Protein AF-A0A4Q3U874-F1 (afdb_monomer_lite)

Foldseek 3Di:
DDDDDDDDDDDDDPDPPPPPVPPQPLAQAEEEEWEAPQADCVQAPALAKHKDQFLVVQLVDCNRQDDDICRNVVSVVVNVPDGHIYIYHYFYQADDPDPVNSLVRRLVRSLSSLVNLLCCCVVVVGQHQHYDHPPSCDPSNVVSNVVSNVVSVD

Structure (mmCIF, N/CA/C/O backbone):
data_AF-A0A4Q3U874-F1
#
_entry.id   AF-A0A4Q3U874-F1
#
loop_
_atom_site.group_PDB
_atom_site.id
_atom_site.type_symbol
_atom_site.label_atom_id
_atom_site.label_alt_id
_atom_site.label_comp_id
_atom_site.label_asym_id
_atom_site.label_entity_id
_atom_site.label_seq_id
_atom_site.pdbx_PDB_ins_code
_atom_site.Cartn_x
_atom_site.Cartn_y
_atom_site.Cartn_z
_atom_site.occupancy
_atom_site.B_iso_or_equiv
_atom_site.auth_seq_id
_atom_site.auth_comp_id
_atom_site.auth_asym_id
_atom_site.auth_atom_id
_atom_site.pdbx_PDB_model_num
ATOM 1 N N . MET A 1 1 ? -50.907 -12.570 16.124 1.00 40.03 1 MET A N 1
ATOM 2 C CA . MET A 1 1 ? -50.547 -11.929 17.406 1.00 40.03 1 MET A CA 1
ATOM 3 C C . MET A 1 1 ? -49.734 -12.945 18.199 1.00 40.03 1 MET A C 1
ATOM 5 O O . MET A 1 1 ? -50.305 -13.922 18.660 1.00 40.03 1 MET A O 1
ATOM 9 N N . ALA A 1 2 ? -48.404 -12.825 18.208 1.00 47.09 2 ALA A N 1
ATOM 10 C CA . ALA A 1 2 ? -47.531 -13.796 18.872 1.00 47.09 2 ALA A CA 1
ATOM 11 C C . ALA A 1 2 ? -47.501 -13.518 20.384 1.00 47.09 2 ALA A C 1
ATOM 13 O O . ALA A 1 2 ? -47.333 -12.372 20.792 1.00 47.09 2 ALA A O 1
ATOM 14 N N . LEU A 1 3 ? -47.710 -14.551 21.201 1.00 49.34 3 LEU A N 1
ATOM 15 C CA . LEU A 1 3 ? -47.678 -14.460 22.661 1.00 49.34 3 LEU A CA 1
ATOM 16 C C . LEU A 1 3 ? -46.226 -14.325 23.129 1.00 49.34 3 LEU A C 1
ATOM 18 O O . LEU A 1 3 ? -45.475 -15.299 23.122 1.00 49.34 3 LEU A O 1
ATOM 22 N N . GLU A 1 4 ? -45.826 -13.127 23.547 1.00 63.94 4 GLU A N 1
ATOM 23 C CA . GLU A 1 4 ? -44.558 -12.953 24.253 1.00 63.94 4 GLU A CA 1
ATOM 24 C C . GLU A 1 4 ? -44.627 -13.648 25.628 1.00 63.94 4 GLU A C 1
ATOM 26 O O . GLU A 1 4 ? -45.602 -13.462 26.368 1.00 63.94 4 GLU A O 1
ATOM 31 N N . PRO A 1 5 ? -43.623 -14.461 26.005 1.00 64.31 5 PRO A N 1
ATOM 32 C CA . PRO A 1 5 ? -43.644 -15.170 27.277 1.00 64.31 5 PRO A CA 1
ATOM 33 C C . PRO A 1 5 ? -43.497 -14.184 28.445 1.00 64.31 5 PRO A C 1
ATOM 35 O O . PRO A 1 5 ? -42.424 -13.623 28.673 1.00 64.31 5 PRO A O 1
ATOM 38 N N . ARG A 1 6 ? -44.569 -14.004 29.227 1.00 62.12 6 ARG A N 1
ATOM 39 C CA . ARG A 1 6 ? -44.549 -13.263 30.499 1.00 62.12 6 ARG A CA 1
ATOM 40 C C . ARG A 1 6 ? -43.732 -14.047 31.526 1.00 62.12 6 ARG A C 1
ATOM 42 O O . ARG A 1 6 ? -44.199 -15.049 32.060 1.00 62.12 6 ARG A O 1
ATOM 49 N N . ARG A 1 7 ? -42.500 -13.613 31.792 1.00 69.31 7 ARG A N 1
ATOM 50 C CA . ARG A 1 7 ? -41.658 -14.205 32.841 1.00 69.31 7 ARG A CA 1
ATOM 51 C C . ARG A 1 7 ? -41.961 -13.520 34.173 1.00 69.31 7 ARG A C 1
ATOM 53 O O . ARG A 1 7 ? -41.825 -12.306 34.274 1.00 69.31 7 ARG A O 1
ATOM 60 N N . HIS A 1 8 ? -42.346 -14.291 35.188 1.00 71.56 8 HIS A N 1
ATOM 61 C CA . HIS A 1 8 ? -42.335 -13.822 36.573 1.00 71.56 8 HIS A CA 1
ATOM 62 C C . HIS A 1 8 ? -40.991 -14.167 37.218 1.00 71.56 8 HIS A C 1
ATOM 64 O O . HIS A 1 8 ? -40.518 -15.296 37.109 1.00 71.56 8 HIS A O 1
ATOM 70 N N . GLY A 1 9 ? -40.382 -13.175 37.869 1.00 77.12 9 GLY A N 1
ATOM 71 C CA . GLY A 1 9 ? -39.060 -13.268 38.493 1.00 77.12 9 GLY A CA 1
ATOM 72 C C . GLY A 1 9 ? -38.000 -12.396 37.808 1.00 77.12 9 GLY A C 1
ATOM 73 O O . GLY A 1 9 ? -38.279 -11.681 36.847 1.00 77.12 9 GLY A O 1
ATOM 74 N N . LEU A 1 10 ? -36.766 -12.446 38.317 1.00 70.62 10 LEU A N 1
ATOM 75 C CA . LEU A 1 10 ? -35.615 -11.740 37.750 1.00 70.62 10 LEU A CA 1
ATOM 76 C C . LEU A 1 10 ? -34.971 -12.597 36.653 1.00 70.62 10 LEU A C 1
ATOM 78 O O . LEU A 1 10 ? -34.529 -13.713 36.910 1.00 70.62 10 LEU A O 1
ATOM 82 N N . THR A 1 11 ? -34.873 -12.063 35.437 1.00 67.44 11 THR A N 1
ATOM 83 C CA . THR A 1 11 ? -34.138 -12.712 34.341 1.00 67.44 11 THR A CA 1
ATOM 84 C C . THR A 1 11 ? -32.834 -11.961 34.092 1.00 67.44 11 THR A C 1
ATOM 86 O O . THR A 1 11 ? -32.856 -10.773 33.782 1.00 67.44 11 THR A O 1
ATOM 89 N N . ILE A 1 12 ? -31.695 -12.649 34.202 1.00 72.62 12 ILE A N 1
ATOM 90 C CA . ILE A 1 12 ? -30.372 -12.072 33.936 1.00 72.62 12 ILE A CA 1
ATOM 91 C C . ILE A 1 12 ? -29.931 -12.498 32.537 1.00 72.62 12 ILE A C 1
ATOM 93 O O . ILE A 1 12 ? -29.583 -13.652 32.303 1.00 72.62 12 ILE A O 1
ATOM 97 N N . LEU A 1 13 ? -29.923 -11.554 31.598 1.00 69.50 13 LEU A N 1
ATOM 98 C CA . LEU A 1 13 ? -29.380 -11.765 30.259 1.00 69.50 13 LEU A CA 1
ATOM 99 C C . LEU A 1 13 ? -27.968 -11.190 30.198 1.00 69.50 13 LEU A C 1
ATOM 101 O O . LEU A 1 13 ? -27.768 -10.011 29.906 1.00 69.50 13 LEU A O 1
ATOM 105 N N . ARG A 1 14 ? -26.963 -12.031 30.455 1.00 59.66 14 ARG A N 1
ATOM 106 C CA . ARG A 1 14 ? -25.561 -11.650 30.258 1.00 59.66 14 ARG A CA 1
ATOM 107 C C . ARG A 1 14 ? -25.214 -11.727 28.774 1.00 59.66 14 ARG A C 1
ATOM 109 O O . ARG A 1 14 ? -24.642 -12.707 28.306 1.00 59.66 14 ARG A O 1
ATOM 116 N N . ARG A 1 15 ? -25.533 -10.674 28.024 1.00 66.06 15 ARG A N 1
ATOM 117 C CA . ARG A 1 15 ? -24.951 -10.482 26.692 1.00 66.06 15 ARG A CA 1
ATOM 118 C C . ARG A 1 15 ? -23.555 -9.893 26.844 1.00 66.06 15 ARG A C 1
ATOM 120 O O . ARG A 1 15 ? -23.400 -8.742 27.234 1.00 66.06 15 ARG A O 1
ATOM 127 N N . LYS A 1 16 ? -22.532 -10.682 26.517 1.00 53.44 16 LYS A N 1
ATOM 128 C CA . LYS A 1 16 ? -21.165 -10.187 26.330 1.00 53.44 16 LYS A CA 1
ATOM 129 C C . LYS A 1 16 ? -20.987 -9.799 24.860 1.00 53.44 16 LYS A C 1
ATOM 131 O O . LYS A 1 16 ? -20.297 -10.491 24.126 1.00 53.44 16 LYS A O 1
ATOM 136 N N . SER A 1 17 ? -21.623 -8.719 24.407 1.00 61.12 17 SER A N 1
ATOM 13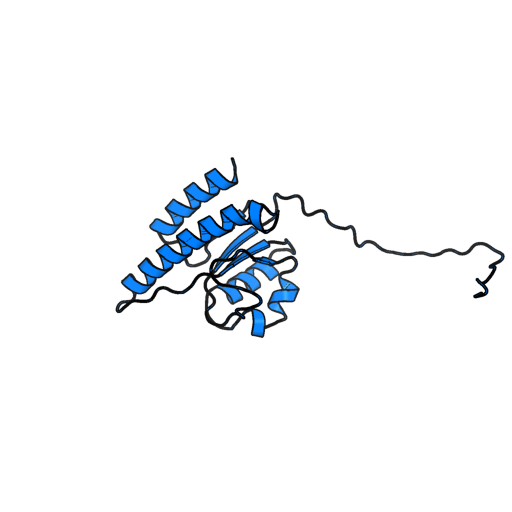7 C CA . SER A 1 17 ? -21.247 -8.112 23.124 1.00 61.12 17 SER A CA 1
ATOM 138 C C . SER A 1 17 ? -20.143 -7.094 23.383 1.00 61.12 17 SER A C 1
ATOM 140 O O . SER A 1 17 ? -20.396 -5.898 23.465 1.00 61.12 17 SER A O 1
ATOM 142 N N . ASN A 1 18 ? -18.913 -7.578 23.545 1.00 57.38 18 ASN A N 1
ATOM 143 C CA . ASN A 1 18 ? -17.743 -6.712 23.444 1.00 57.38 18 ASN A CA 1
ATOM 144 C C . ASN A 1 18 ? -17.155 -6.825 22.039 1.00 57.38 18 ASN A C 1
ATOM 146 O O . ASN A 1 18 ? -15.997 -7.185 21.875 1.00 57.38 18 ASN A O 1
ATOM 150 N N . SER A 1 19 ? -17.971 -6.549 21.023 1.00 56.34 19 SER A N 1
ATOM 151 C CA . SER A 1 19 ? -17.408 -5.985 19.805 1.00 56.34 19 SER A CA 1
ATOM 152 C C . SER A 1 19 ? -17.518 -4.487 20.003 1.00 56.34 19 SER A C 1
ATOM 154 O O . SER A 1 19 ? -18.482 -3.867 19.564 1.00 56.34 19 SER A O 1
ATOM 156 N N . ALA A 1 20 ? -16.588 -3.917 20.773 1.00 54.34 20 ALA A N 1
ATOM 157 C CA . ALA A 1 20 ? -16.365 -2.489 20.665 1.00 54.34 20 ALA A CA 1
ATOM 158 C C . ALA A 1 20 ? -16.147 -2.237 19.170 1.00 54.34 20 ALA A C 1
ATOM 160 O O . ALA A 1 20 ? -15.246 -2.833 18.578 1.00 54.34 20 ALA A O 1
ATOM 16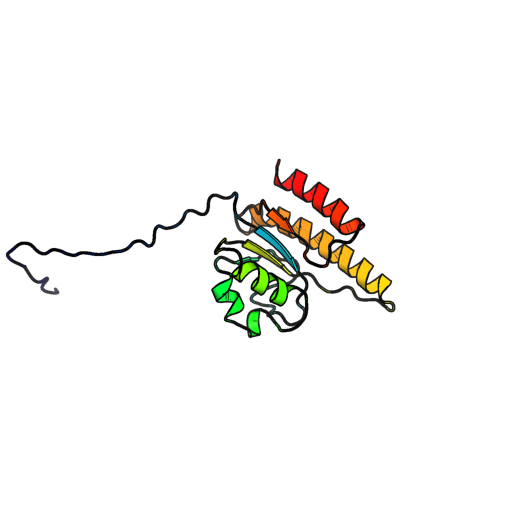1 N N . ALA A 1 21 ? -17.020 -1.450 18.542 1.00 51.94 21 ALA A N 1
ATOM 162 C CA . ALA A 1 21 ? -16.695 -0.883 17.249 1.00 51.94 21 ALA A CA 1
ATOM 163 C C . ALA A 1 21 ? -15.461 -0.026 17.515 1.00 51.94 21 ALA A C 1
ATOM 165 O O . ALA A 1 21 ? -15.561 1.061 18.083 1.00 51.94 21 ALA A O 1
ATOM 166 N N . VAL A 1 22 ? -14.284 -0.583 17.236 1.00 50.03 22 VAL A N 1
ATOM 167 C CA . VAL A 1 22 ? -13.046 0.175 17.262 1.00 50.03 22 VAL A CA 1
ATOM 168 C C . VAL A 1 22 ? -13.229 1.201 16.160 1.00 50.03 22 VAL A C 1
ATOM 170 O O . VAL A 1 22 ? -13.107 0.886 14.979 1.00 50.03 22 VAL A O 1
ATOM 173 N N . GLY A 1 23 ? -13.611 2.418 16.547 1.00 46.31 23 GLY A N 1
ATOM 174 C CA . GLY A 1 23 ? -13.444 3.575 15.694 1.00 46.31 23 GLY A CA 1
ATOM 175 C C . GLY A 1 23 ? -11.954 3.655 15.439 1.00 46.31 23 GLY A C 1
ATOM 176 O O . GLY A 1 23 ? -11.197 4.039 16.328 1.00 46.31 23 GLY A O 1
ATOM 177 N N . VAL A 1 24 ? -11.523 3.167 14.279 1.00 48.19 24 VAL A N 1
ATOM 178 C CA . VAL A 1 24 ? -10.131 3.252 13.868 1.00 48.19 24 VAL A CA 1
ATOM 179 C C . VAL A 1 24 ? -9.872 4.743 13.726 1.00 48.19 24 VAL A C 1
ATOM 181 O O . VAL A 1 24 ? -10.310 5.370 12.764 1.00 48.19 24 VAL A O 1
ATOM 184 N N . THR A 1 25 ? -9.264 5.352 14.744 1.00 49.25 25 THR A N 1
ATOM 185 C CA . THR A 1 25 ? -8.789 6.728 14.652 1.00 49.25 25 THR A CA 1
ATOM 186 C C . THR A 1 25 ? -7.973 6.817 13.366 1.00 49.25 25 THR A C 1
ATOM 188 O O . THR A 1 25 ? -7.097 5.984 13.134 1.00 49.25 25 THR A O 1
ATOM 191 N N . SER A 1 26 ? -8.276 7.805 12.523 1.00 56.16 26 SER A N 1
ATOM 192 C CA . SER A 1 26 ? -7.773 7.954 11.145 1.00 56.16 26 SER A CA 1
ATOM 193 C C . SER A 1 26 ? -6.237 7.951 10.991 1.00 56.16 26 SER A C 1
ATOM 195 O O . SER A 1 26 ? -5.745 8.034 9.871 1.00 56.16 26 SER A O 1
ATOM 197 N N . ASN A 1 27 ? -5.469 7.869 12.080 1.00 54.81 27 ASN A N 1
ATOM 198 C CA . ASN A 1 27 ? -4.011 7.952 12.093 1.00 54.81 27 ASN A CA 1
ATOM 199 C C . ASN A 1 27 ? -3.294 6.598 11.969 1.00 54.81 27 ASN A C 1
ATOM 201 O O . ASN A 1 27 ? -2.070 6.602 11.856 1.00 54.81 27 ASN A O 1
ATOM 205 N N . THR A 1 28 ? -4.003 5.464 12.000 1.00 71.94 28 THR A N 1
ATOM 206 C CA . THR A 1 28 ? -3.394 4.115 11.910 1.00 71.94 28 THR A CA 1
ATOM 207 C C . THR A 1 28 ? -3.603 3.456 10.543 1.00 71.94 28 THR A C 1
ATOM 209 O O . THR A 1 28 ? -3.270 2.288 10.359 1.00 71.94 28 THR A O 1
ATOM 212 N N . ILE A 1 29 ? -4.155 4.186 9.571 1.00 84.94 29 ILE A N 1
ATOM 213 C CA . ILE A 1 29 ? -4.419 3.630 8.246 1.00 84.94 29 ILE A CA 1
ATOM 214 C C . ILE A 1 29 ? -3.135 3.651 7.422 1.00 84.94 29 ILE A C 1
ATOM 216 O O . ILE A 1 29 ? -2.577 4.714 7.125 1.00 84.94 29 ILE A O 1
ATOM 220 N N . TRP A 1 30 ? -2.687 2.459 7.045 1.00 89.50 30 TRP A N 1
ATOM 221 C CA . TRP A 1 30 ? -1.586 2.264 6.114 1.00 89.50 30 TRP A CA 1
ATOM 222 C C . TRP A 1 30 ? -2.088 2.297 4.668 1.00 89.50 30 TRP A C 1
ATOM 224 O O . TRP A 1 30 ? -3.212 1.903 4.372 1.00 89.50 30 TRP A O 1
ATOM 234 N N . GLY A 1 31 ? -1.256 2.805 3.769 1.00 90.56 31 GLY A N 1
ATOM 235 C CA . GLY A 1 31 ? -1.478 2.853 2.333 1.00 90.56 31 GLY A CA 1
ATOM 236 C C . GLY A 1 31 ? -0.274 2.253 1.625 1.00 90.56 31 GLY A C 1
ATOM 237 O O . GLY A 1 31 ? 0.849 2.713 1.837 1.00 90.56 31 GLY A O 1
ATOM 238 N N . VAL A 1 32 ? -0.490 1.233 0.801 1.00 91.81 32 VAL A N 1
ATOM 239 C CA . VAL A 1 32 ? 0.587 0.598 0.029 1.00 91.81 32 VAL A CA 1
ATOM 240 C C . VAL A 1 32 ? 0.268 0.586 -1.455 1.00 91.81 32 VAL A C 1
ATOM 242 O O . VAL A 1 32 ? -0.875 0.357 -1.856 1.00 91.81 32 VAL A O 1
ATOM 245 N N . VAL A 1 33 ? 1.300 0.816 -2.261 1.00 91.31 33 VAL A N 1
ATOM 246 C CA . VAL A 1 33 ? 1.261 0.591 -3.709 1.00 91.31 33 VAL A CA 1
ATOM 247 C C . VAL A 1 33 ? 1.978 -0.719 -3.996 1.00 91.31 33 VAL A C 1
ATOM 249 O O . VAL A 1 33 ? 3.089 -0.933 -3.510 1.00 91.31 33 VAL A O 1
ATOM 252 N N . VAL A 1 34 ? 1.331 -1.608 -4.743 1.00 89.12 34 VAL A N 1
ATOM 253 C CA . VAL A 1 34 ? 1.809 -2.977 -4.975 1.00 89.12 34 VAL A CA 1
ATOM 254 C C . VAL A 1 34 ? 1.563 -3.416 -6.409 1.00 89.12 34 VAL A C 1
ATOM 256 O O . VAL A 1 34 ? 0.610 -2.982 -7.054 1.00 89.12 34 VAL A O 1
ATOM 259 N N . THR A 1 35 ? 2.397 -4.332 -6.887 1.00 88.38 35 THR A N 1
ATOM 260 C CA . THR A 1 35 ? 2.191 -5.037 -8.151 1.00 88.38 35 THR A CA 1
ATOM 261 C C . THR A 1 35 ? 1.592 -6.409 -7.863 1.00 88.38 35 THR A C 1
ATOM 263 O O . THR A 1 35 ? 1.937 -7.077 -6.884 1.00 88.38 35 THR A O 1
ATOM 266 N N . GLY A 1 36 ? 0.669 -6.843 -8.714 1.00 83.31 36 GLY A N 1
ATOM 267 C CA . GLY A 1 36 ? -0.025 -8.117 -8.543 1.00 83.31 36 GLY A CA 1
ATOM 268 C C . GLY A 1 36 ? -0.727 -8.536 -9.827 1.00 83.31 36 GLY A C 1
ATOM 269 O O . GLY A 1 36 ? -1.938 -8.363 -9.919 1.00 83.31 36 GLY A O 1
ATOM 270 N N . PRO A 1 37 ? -0.004 -9.045 -10.843 1.00 80.31 37 PRO A N 1
ATOM 271 C CA . PRO A 1 37 ? -0.617 -9.433 -12.115 1.00 80.31 37 PRO A CA 1
ATOM 272 C C . PRO A 1 37 ? -1.630 -10.575 -11.961 1.00 80.31 37 PRO A C 1
ATOM 274 O O . PRO A 1 37 ? -2.624 -10.602 -12.676 1.00 80.31 37 PRO A O 1
ATOM 277 N N . GLY A 1 38 ? -1.413 -11.474 -10.996 1.00 73.38 38 GLY A N 1
ATOM 278 C CA . GLY A 1 38 ? -2.311 -12.593 -10.698 1.00 73.38 38 GLY A CA 1
ATOM 279 C C . GLY A 1 38 ? -3.419 -12.287 -9.687 1.00 73.38 38 GLY A C 1
ATOM 280 O O . GLY A 1 38 ? -4.091 -13.222 -9.268 1.00 73.38 38 GLY A O 1
ATOM 281 N N . ALA A 1 39 ? -3.564 -11.035 -9.243 1.00 80.19 39 ALA A N 1
ATOM 282 C CA . ALA A 1 39 ? -4.627 -10.641 -8.323 1.00 80.19 39 ALA A CA 1
ATOM 283 C C . ALA A 1 39 ? -5.958 -10.471 -9.069 1.00 80.19 39 ALA A C 1
ATOM 285 O O . ALA A 1 39 ? -5.978 -10.022 -10.223 1.00 80.19 39 ALA A O 1
ATOM 286 N N . ASP A 1 40 ? -7.061 -10.778 -8.392 1.00 81.25 40 ASP A N 1
ATOM 287 C CA . ASP A 1 40 ? -8.405 -10.645 -8.948 1.00 81.25 40 ASP A CA 1
ATOM 288 C C . ASP A 1 40 ? -8.713 -9.180 -9.313 1.00 81.25 40 ASP A C 1
ATOM 290 O O . ASP A 1 40 ? -8.466 -8.258 -8.530 1.00 81.25 40 ASP A O 1
ATOM 294 N N . ALA A 1 41 ? -9.187 -8.953 -10.540 1.00 81.12 41 ALA A N 1
ATOM 295 C CA . ALA A 1 41 ? -9.386 -7.609 -11.083 1.00 81.12 41 ALA A CA 1
ATOM 296 C C . ALA A 1 41 ? -10.659 -6.928 -10.556 1.00 81.12 41 ALA A C 1
ATOM 298 O O . ALA A 1 41 ? -10.713 -5.697 -10.544 1.00 81.12 41 ALA A O 1
ATOM 299 N N . ASP A 1 42 ? -11.650 -7.701 -10.105 1.00 82.19 42 ASP A N 1
ATOM 300 C CA . ASP A 1 42 ? -12.880 -7.176 -9.514 1.00 82.19 42 ASP A CA 1
ATOM 301 C C . ASP A 1 42 ? -12.637 -6.720 -8.068 1.00 82.19 42 ASP A C 1
ATOM 303 O O . ASP A 1 42 ? 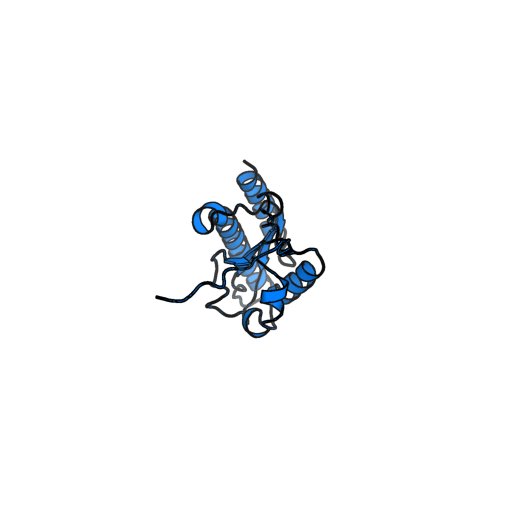-13.136 -5.675 -7.644 1.00 82.19 42 ASP A O 1
ATOM 307 N N . LEU A 1 43 ? -11.824 -7.466 -7.314 1.00 82.00 43 LEU A N 1
ATOM 308 C CA . LEU A 1 43 ? -11.451 -7.118 -5.939 1.00 82.00 43 LEU A CA 1
ATOM 309 C C . LEU A 1 43 ? -10.361 -6.043 -5.872 1.00 82.00 43 LEU A C 1
ATOM 311 O O . LEU A 1 43 ? -10.421 -5.158 -5.016 1.00 82.00 43 LEU A O 1
ATOM 315 N N . PHE A 1 44 ? -9.374 -6.107 -6.768 1.00 83.44 44 PHE A N 1
ATOM 316 C CA . PHE A 1 44 ? -8.270 -5.151 -6.853 1.00 83.44 44 PHE A CA 1
ATOM 317 C C . PHE A 1 44 ? -8.150 -4.579 -8.272 1.00 83.44 44 PHE A C 1
ATOM 319 O O . PHE A 1 44 ? -7.246 -4.977 -9.022 1.00 83.44 44 PHE A O 1
ATOM 326 N N . PRO A 1 45 ? -9.031 -3.630 -8.645 1.00 86.69 45 PRO A N 1
ATOM 327 C CA . PRO A 1 45 ? -8.942 -2.924 -9.915 1.00 86.69 45 PRO A CA 1
ATOM 328 C C . PRO A 1 45 ? -7.649 -2.116 -10.036 1.00 86.69 45 PRO A C 1
ATOM 330 O O . PRO A 1 45 ? -7.099 -1.595 -9.061 1.00 86.69 45 PRO A O 1
ATOM 333 N N . LEU A 1 46 ? -7.166 -1.996 -11.272 1.00 88.38 46 LEU A N 1
ATOM 334 C CA . LEU A 1 46 ? -5.926 -1.292 -11.577 1.00 88.38 46 LEU A CA 1
ATOM 335 C C . LEU A 1 46 ? -6.038 0.206 -11.250 1.00 88.38 46 LEU A C 1
ATOM 337 O O . LEU A 1 46 ? -7.061 0.837 -11.524 1.00 88.38 46 LEU A O 1
ATOM 341 N N . ASN A 1 47 ? -4.976 0.774 -10.670 1.00 88.00 47 ASN A N 1
ATOM 342 C CA . ASN A 1 47 ? -4.823 2.197 -10.336 1.00 88.00 47 ASN A CA 1
ATOM 343 C C . ASN A 1 47 ? -5.949 2.791 -9.473 1.00 88.00 47 ASN A C 1
ATOM 345 O O . ASN A 1 47 ? -6.085 4.010 -9.366 1.00 88.00 47 ASN A O 1
ATOM 349 N N . THR A 1 48 ? -6.746 1.941 -8.829 1.00 87.75 48 THR A N 1
ATOM 350 C CA . THR A 1 48 ? -7.890 2.357 -8.023 1.00 87.75 48 THR A CA 1
ATOM 351 C C . THR A 1 48 ? -7.627 2.011 -6.561 1.00 87.75 48 THR A C 1
ATOM 353 O O . THR A 1 48 ? -7.244 0.879 -6.262 1.00 87.75 48 THR A O 1
ATOM 356 N N . PRO A 1 49 ? -7.803 2.962 -5.626 1.00 90.25 49 PRO A N 1
ATOM 357 C CA . PRO A 1 49 ? -7.634 2.674 -4.212 1.00 90.25 49 PRO A CA 1
ATOM 358 C C . PRO A 1 49 ? -8.777 1.790 -3.714 1.00 90.25 49 PRO A C 1
ATOM 360 O O . PRO A 1 49 ? -9.951 2.124 -3.884 1.00 90.25 49 PRO A O 1
ATOM 363 N N . VAL A 1 50 ? -8.424 0.694 -3.045 1.00 89.75 50 VAL A N 1
ATOM 364 C CA . VAL A 1 50 ? -9.366 -0.239 -2.417 1.00 89.75 50 VAL A CA 1
ATOM 365 C C . VAL A 1 50 ? -9.133 -0.265 -0.913 1.00 89.75 50 VAL A C 1
ATOM 367 O O . VAL A 1 50 ? -7.995 -0.373 -0.451 1.00 89.75 50 VAL A O 1
ATOM 370 N N . LEU A 1 51 ? -10.214 -0.171 -0.135 1.00 87.75 51 LEU A N 1
ATOM 371 C CA . LEU A 1 51 ? -10.164 -0.303 1.319 1.00 87.75 51 LEU A CA 1
ATOM 372 C C . LEU A 1 51 ? -10.105 -1.783 1.714 1.00 87.75 51 LEU A C 1
ATOM 374 O O . LEU A 1 51 ? -11.015 -2.550 1.411 1.00 87.75 51 LEU A O 1
ATOM 378 N N . VAL A 1 52 ? -9.080 -2.152 2.477 1.00 86.62 52 VAL A N 1
ATOM 379 C CA . VAL A 1 52 ? -8.933 -3.466 3.104 1.00 86.62 52 VAL A CA 1
ATOM 380 C C . VAL A 1 52 ? -9.202 -3.331 4.605 1.00 86.62 52 VAL A C 1
ATOM 382 O O . VAL A 1 52 ? -8.324 -2.900 5.358 1.00 86.62 52 VAL A O 1
ATOM 385 N N . PRO A 1 53 ? -10.412 -3.682 5.078 1.00 80.19 53 PRO A N 1
ATOM 386 C CA . PRO A 1 53 ? -10.762 -3.566 6.492 1.00 80.19 53 PRO A CA 1
ATOM 387 C C . PRO A 1 53 ? -10.121 -4.660 7.355 1.00 80.19 53 PRO A C 1
ATOM 389 O O . PRO A 1 53 ? -9.896 -4.445 8.543 1.00 80.19 53 PRO A O 1
ATOM 392 N N . ASN A 1 54 ? -9.832 -5.831 6.778 1.00 78.94 54 ASN A N 1
ATOM 393 C CA . ASN A 1 54 ? -9.203 -6.944 7.478 1.00 78.94 54 ASN A CA 1
ATOM 394 C C . ASN A 1 54 ? -8.247 -7.700 6.545 1.00 78.94 54 ASN A C 1
ATOM 396 O O . ASN A 1 54 ? -8.678 -8.303 5.565 1.00 78.94 54 ASN A O 1
ATOM 400 N N . VAL A 1 55 ? -6.958 -7.682 6.883 1.00 81.31 55 VAL A N 1
ATOM 401 C CA . VAL A 1 55 ? -5.892 -8.333 6.107 1.00 81.31 55 VAL A CA 1
ATOM 402 C C . VAL A 1 55 ? -6.002 -9.856 6.151 1.00 81.31 55 VAL A C 1
ATOM 404 O O . VAL A 1 55 ? -5.797 -10.501 5.128 1.00 81.31 55 VAL A O 1
ATOM 407 N N . ASP A 1 56 ? -6.378 -10.433 7.300 1.00 79.56 56 ASP A N 1
ATOM 408 C CA . ASP A 1 56 ? -6.518 -11.889 7.459 1.00 79.56 56 ASP A CA 1
ATOM 409 C C . ASP A 1 56 ? -7.595 -12.447 6.513 1.00 79.56 56 ASP A C 1
ATOM 411 O O . ASP A 1 56 ? -7.434 -13.526 5.950 1.00 79.56 56 ASP A O 1
ATOM 415 N N . ALA A 1 57 ? -8.687 -11.698 6.318 1.00 79.00 57 ALA A N 1
ATOM 416 C CA . ALA A 1 57 ? -9.792 -12.105 5.452 1.00 79.00 57 ALA A CA 1
ATOM 417 C C . ALA A 1 57 ? -9.399 -12.097 3.968 1.00 79.00 57 ALA A C 1
ATOM 419 O O . ALA A 1 57 ? -9.775 -13.005 3.237 1.00 79.00 57 ALA A O 1
ATOM 420 N N . VAL A 1 58 ? -8.618 -11.101 3.541 1.00 77.75 58 VAL A N 1
ATOM 421 C CA . VAL A 1 58 ? -8.112 -11.017 2.163 1.00 77.75 58 VAL A CA 1
ATOM 422 C C . VAL A 1 58 ? -7.041 -12.078 1.908 1.00 77.75 58 VAL A C 1
ATOM 424 O O . VAL A 1 58 ? -7.050 -12.713 0.862 1.00 77.75 58 VAL A O 1
ATOM 427 N N . LEU A 1 59 ? -6.152 -12.324 2.876 1.00 78.62 59 LEU A N 1
ATOM 428 C CA . LEU A 1 59 ? -5.108 -13.345 2.759 1.00 78.62 59 LEU A CA 1
ATOM 429 C C . LEU A 1 59 ? -5.677 -14.774 2.734 1.00 78.62 59 LEU A C 1
ATOM 431 O O . LEU A 1 59 ? -5.078 -15.661 2.130 1.00 78.62 59 LEU A O 1
ATOM 435 N N . ALA A 1 60 ? -6.813 -15.004 3.398 1.00 75.00 60 ALA A N 1
ATOM 436 C CA . ALA A 1 60 ? -7.500 -16.292 3.386 1.00 75.00 60 ALA A CA 1
ATOM 437 C C . ALA A 1 60 ? -8.084 -16.652 2.009 1.00 75.00 60 ALA A C 1
ATOM 439 O O . ALA A 1 60 ? -8.358 -17.830 1.780 1.00 75.00 60 ALA A O 1
ATOM 440 N N . ASP A 1 61 ? -8.247 -15.674 1.110 1.00 75.25 61 ASP A N 1
ATOM 441 C CA . ASP A 1 61 ? -8.676 -15.890 -0.269 1.00 75.25 61 ASP A CA 1
ATOM 442 C C . ASP A 1 61 ? -7.458 -15.857 -1.224 1.00 75.25 61 ASP A C 1
ATOM 444 O O . ASP A 1 61 ? -6.972 -14.789 -1.623 1.00 75.25 61 ASP A O 1
ATOM 448 N N . PRO A 1 62 ? -6.895 -17.029 -1.576 1.00 62.47 62 PRO A N 1
ATOM 449 C CA . PRO A 1 62 ? -5.699 -17.105 -2.412 1.00 62.47 62 PRO A CA 1
ATOM 450 C C . PRO A 1 62 ? -5.966 -16.688 -3.864 1.00 62.47 62 PRO A C 1
ATOM 452 O O . PRO A 1 62 ? -5.025 -16.331 -4.574 1.00 62.47 62 PRO A O 1
ATOM 455 N N . THR A 1 63 ? -7.226 -16.709 -4.307 1.00 64.19 63 THR A N 1
ATOM 456 C CA . THR A 1 63 ? -7.627 -16.288 -5.653 1.00 64.19 63 THR A CA 1
ATOM 457 C C . THR A 1 63 ? -7.666 -14.764 -5.752 1.00 64.19 63 THR A C 1
ATOM 459 O O . THR A 1 63 ? -7.197 -14.210 -6.741 1.00 64.19 63 THR A O 1
ATOM 462 N N . ALA A 1 64 ? -8.105 -14.079 -4.691 1.00 67.19 64 ALA A N 1
ATOM 463 C CA . ALA A 1 64 ? -8.094 -12.620 -4.606 1.00 67.19 64 ALA A CA 1
ATOM 464 C C . ALA A 1 64 ? -6.679 -12.019 -4.644 1.00 67.19 64 ALA A C 1
ATOM 466 O O . ALA A 1 64 ? -6.445 -10.985 -5.270 1.00 67.19 64 ALA A O 1
ATOM 467 N N . THR A 1 65 ? -5.731 -12.663 -3.961 1.00 64.25 65 THR A N 1
ATOM 468 C CA . THR A 1 65 ? -4.381 -12.117 -3.752 1.00 64.25 65 THR A CA 1
ATOM 469 C C . THR A 1 65 ? -3.424 -12.426 -4.911 1.00 64.25 65 THR A C 1
ATOM 471 O O . THR A 1 65 ? -2.517 -11.642 -5.200 1.00 64.25 65 THR A O 1
ATOM 474 N N . GLY A 1 66 ? -3.616 -13.561 -5.585 1.00 70.81 66 GLY A N 1
ATOM 475 C CA . GLY A 1 66 ? -2.683 -14.056 -6.593 1.00 70.81 66 GLY A CA 1
ATOM 476 C C . GLY A 1 66 ? -1.355 -14.554 -6.007 1.00 70.81 66 GLY A C 1
ATOM 477 O O . GLY A 1 66 ? -0.983 -14.261 -4.871 1.00 70.81 66 GLY A O 1
ATOM 478 N N . ALA A 1 67 ? -0.610 -15.332 -6.797 1.00 71.56 67 ALA A N 1
ATOM 479 C CA . ALA A 1 67 ? 0.665 -15.930 -6.374 1.00 71.56 67 ALA A CA 1
ATOM 480 C C . ALA A 1 67 ? 1.908 -15.115 -6.784 1.00 71.56 67 ALA A C 1
ATOM 482 O O . ALA A 1 67 ? 3.017 -15.404 -6.341 1.00 71.56 67 ALA A O 1
ATOM 483 N N . THR A 1 68 ? 1.737 -14.113 -7.647 1.00 76.31 68 THR A N 1
ATOM 484 C CA . THR A 1 68 ? 2.824 -13.391 -8.327 1.00 76.31 68 THR A CA 1
ATOM 485 C C . THR A 1 68 ? 2.744 -11.891 -8.061 1.00 76.31 68 THR A C 1
ATOM 487 O O . THR A 1 68 ? 1.651 -11.325 -8.109 1.00 76.31 68 THR A O 1
ATOM 490 N N . GLY A 1 69 ? 3.894 -11.239 -7.876 1.00 79.62 69 GLY A N 1
ATOM 491 C CA . GLY A 1 69 ? 4.006 -9.806 -7.579 1.00 79.62 69 GLY A CA 1
ATOM 492 C C . GLY A 1 69 ? 4.358 -9.530 -6.115 1.00 79.62 69 GLY A C 1
ATOM 493 O O . GLY A 1 69 ? 4.718 -10.439 -5.365 1.00 79.62 69 GLY A O 1
ATOM 494 N N . THR A 1 70 ? 4.266 -8.266 -5.702 1.00 82.94 70 THR A N 1
ATOM 495 C CA . THR A 1 70 ? 4.578 -7.840 -4.329 1.00 82.94 70 THR A CA 1
ATOM 496 C C . THR A 1 70 ? 3.382 -7.945 -3.379 1.00 82.94 70 THR A C 1
ATOM 498 O O . THR A 1 70 ? 3.580 -8.095 -2.174 1.00 82.94 70 THR A O 1
ATOM 501 N N . LEU A 1 71 ? 2.147 -7.968 -3.896 1.00 84.94 71 LEU A N 1
ATOM 502 C CA . LEU A 1 71 ? 0.912 -8.043 -3.102 1.00 84.94 71 LEU A CA 1
ATOM 503 C C . LEU A 1 71 ? 0.863 -9.203 -2.070 1.00 84.94 71 LEU A C 1
ATOM 505 O O . LEU A 1 71 ? 0.649 -8.906 -0.891 1.00 84.94 71 LEU A O 1
ATOM 509 N N . PRO A 1 72 ? 1.096 -10.489 -2.417 1.00 85.25 72 PRO A N 1
ATOM 510 C CA . PRO A 1 72 ? 0.997 -11.593 -1.449 1.00 85.25 72 PRO A CA 1
ATOM 511 C C . PRO A 1 72 ? 2.016 -11.489 -0.310 1.00 85.25 72 PRO A C 1
ATOM 513 O O . PRO A 1 72 ? 1.693 -11.728 0.856 1.00 85.25 72 PRO A O 1
ATOM 516 N N . THR A 1 73 ? 3.249 -11.096 -0.630 1.00 87.88 73 THR A N 1
ATOM 517 C CA . THR A 1 73 ? 4.322 -10.927 0.356 1.00 87.88 73 THR A CA 1
ATOM 518 C C . THR A 1 73 ? 4.004 -9.790 1.321 1.00 87.88 73 THR A C 1
ATOM 520 O O . THR A 1 73 ? 4.197 -9.931 2.528 1.00 87.88 73 THR A O 1
ATOM 523 N N . VAL A 1 74 ? 3.462 -8.685 0.805 1.00 87.88 74 VAL A N 1
ATOM 524 C CA . VAL A 1 74 ? 3.075 -7.516 1.602 1.00 87.88 74 VAL A CA 1
ATOM 525 C C . VAL A 1 74 ? 1.905 -7.843 2.519 1.00 87.88 74 VAL A C 1
ATOM 527 O O . VAL A 1 74 ? 1.984 -7.569 3.713 1.00 87.88 74 VAL A O 1
ATOM 530 N N . LEU A 1 75 ? 0.854 -8.492 2.010 1.00 85.38 75 LEU A N 1
ATOM 531 C CA . LEU A 1 75 ? -0.285 -8.899 2.836 1.00 85.38 75 LEU A CA 1
ATOM 532 C C . LEU A 1 75 ? 0.120 -9.886 3.934 1.00 85.38 75 LEU A C 1
ATOM 534 O O . LEU A 1 75 ? -0.333 -9.759 5.069 1.00 85.38 75 LEU A O 1
ATOM 538 N N . LYS A 1 76 ? 1.024 -10.826 3.635 1.00 88.00 76 LYS A N 1
ATOM 539 C CA . LYS A 1 76 ? 1.578 -11.742 4.639 1.00 88.00 76 LYS A CA 1
ATOM 540 C C . LYS A 1 76 ? 2.416 -11.014 5.695 1.00 88.00 76 LYS A C 1
ATOM 542 O O . LYS A 1 76 ? 2.342 -11.355 6.870 1.00 88.00 76 LYS A O 1
ATOM 547 N N . ALA A 1 77 ? 3.217 -10.026 5.303 1.00 87.06 77 ALA A N 1
ATOM 548 C CA . ALA A 1 77 ? 3.987 -9.227 6.255 1.00 87.06 77 ALA A CA 1
ATOM 549 C C . ALA A 1 77 ? 3.069 -8.376 7.152 1.00 87.06 77 ALA A C 1
ATOM 551 O O . ALA A 1 77 ? 3.293 -8.275 8.361 1.00 87.06 77 ALA A O 1
ATOM 552 N N . LEU A 1 78 ? 2.002 -7.815 6.575 1.00 85.75 78 LEU A N 1
ATOM 553 C CA . LEU A 1 78 ? 1.002 -7.024 7.290 1.00 85.75 78 LEU A CA 1
ATOM 554 C C . LEU A 1 78 ? 0.137 -7.872 8.225 1.00 85.75 78 LEU A C 1
ATOM 556 O O . LEU A 1 78 ? -0.157 -7.419 9.325 1.00 85.75 78 LEU A O 1
ATOM 560 N N . SER A 1 79 ? -0.216 -9.110 7.862 1.00 83.94 79 SER A N 1
ATOM 561 C CA . SER A 1 79 ? -0.978 -9.994 8.761 1.00 83.94 79 SER A CA 1
ATOM 562 C C . SER A 1 79 ? -0.199 -10.350 10.032 1.00 83.94 79 SER A C 1
ATOM 564 O O . SER A 1 79 ? -0.784 -10.579 11.090 1.00 83.94 79 SER A O 1
ATOM 566 N N . GLN A 1 80 ? 1.134 -10.322 9.965 1.00 84.50 80 GLN A N 1
ATOM 567 C CA . GLN A 1 80 ? 2.003 -10.481 11.131 1.00 84.50 80 GLN A CA 1
ATOM 568 C C . GLN A 1 80 ? 2.063 -9.221 12.012 1.00 84.50 80 GLN A C 1
ATOM 570 O O . GLN A 1 80 ? 2.509 -9.300 13.156 1.00 84.50 80 GLN A O 1
ATOM 575 N N . HIS A 1 81 ? 1.611 -8.068 11.511 1.00 73.06 81 HIS A N 1
ATOM 576 C CA . HIS A 1 81 ? 1.735 -6.763 12.158 1.00 73.06 81 HIS A CA 1
ATOM 577 C C . HIS A 1 81 ? 0.362 -6.115 12.383 1.00 73.06 81 HIS A C 1
ATOM 579 O O . HIS A 1 81 ? -0.029 -5.160 11.719 1.00 73.06 81 HIS A O 1
ATOM 585 N N . GLY A 1 82 ? -0.349 -6.599 13.404 1.00 66.75 82 GLY A N 1
ATOM 586 C CA . GLY A 1 82 ? -1.606 -6.003 13.865 1.00 66.75 82 GLY A CA 1
ATOM 587 C C . GLY A 1 82 ? -2.779 -6.143 12.883 1.00 66.75 82 GLY A C 1
ATOM 588 O O . GLY A 1 82 ? -2.653 -6.637 11.772 1.00 66.75 82 GLY A O 1
ATOM 589 N N . ARG A 1 83 ? -3.972 -5.721 13.319 1.00 71.44 83 ARG A N 1
ATOM 590 C CA . ARG A 1 83 ? -5.229 -5.809 12.544 1.00 71.44 83 ARG A CA 1
ATOM 591 C C . ARG A 1 83 ? -5.740 -4.433 12.126 1.00 71.44 83 ARG A C 1
ATOM 593 O O . ARG A 1 83 ? -6.905 -4.104 12.330 1.00 71.44 83 ARG A O 1
ATOM 600 N N . ALA A 1 84 ? -4.838 -3.594 11.631 1.00 71.19 84 ALA A N 1
ATOM 601 C CA . ALA A 1 84 ? -5.193 -2.258 11.173 1.00 71.19 84 ALA A CA 1
ATOM 602 C C . ALA A 1 84 ? -5.775 -2.314 9.755 1.00 71.19 84 ALA A C 1
ATOM 604 O O . ALA A 1 84 ? -5.236 -3.001 8.887 1.00 71.19 84 ALA A O 1
ATOM 605 N N . ALA A 1 85 ? -6.848 -1.558 9.523 1.00 83.50 85 ALA A N 1
ATOM 606 C CA . ALA A 1 85 ? -7.380 -1.344 8.184 1.00 83.50 85 ALA A CA 1
ATOM 607 C C . ALA A 1 85 ? -6.396 -0.520 7.338 1.00 83.50 85 ALA A C 1
ATOM 609 O O . ALA A 1 85 ? -5.686 0.342 7.863 1.00 83.50 85 ALA A O 1
ATOM 610 N N . GLY A 1 86 ? -6.381 -0.769 6.032 1.00 87.81 86 GLY A N 1
ATOM 611 C CA . GLY A 1 86 ? -5.477 -0.105 5.100 1.00 87.81 86 GLY A CA 1
ATOM 612 C C . GLY A 1 86 ? -6.072 0.095 3.721 1.00 87.81 86 GLY A C 1
ATOM 613 O O . GLY A 1 86 ? -7.160 -0.389 3.422 1.00 87.81 86 GLY A O 1
ATOM 614 N N . VAL A 1 87 ? -5.350 0.825 2.881 1.00 89.81 87 VAL A N 1
ATOM 615 C CA . VAL A 1 87 ? -5.699 1.065 1.480 1.00 89.81 87 VAL A CA 1
ATOM 616 C C . VAL A 1 87 ? -4.623 0.456 0.594 1.00 89.81 87 VAL A C 1
ATOM 618 O O . VAL A 1 87 ? -3.430 0.662 0.819 1.00 89.81 87 VAL A O 1
ATOM 621 N N . ILE A 1 88 ? -5.046 -0.277 -0.428 1.00 90.88 88 ILE A N 1
ATOM 622 C CA . ILE A 1 88 ? -4.155 -0.867 -1.426 1.00 90.88 88 ILE A CA 1
ATOM 623 C C . ILE A 1 88 ? -4.446 -0.220 -2.772 1.00 90.88 88 ILE A C 1
ATOM 625 O O . ILE A 1 88 ? -5.607 -0.078 -3.153 1.00 90.88 88 ILE A O 1
ATOM 629 N N . VAL A 1 89 ? -3.390 0.157 -3.490 1.00 91.44 89 VAL A N 1
ATOM 630 C CA . VAL A 1 89 ? -3.461 0.499 -4.913 1.00 91.44 89 VAL A CA 1
ATOM 631 C C . VAL A 1 89 ? -2.617 -0.504 -5.679 1.00 91.44 89 VAL A C 1
ATOM 633 O O . VAL A 1 89 ? -1.408 -0.614 -5.461 1.00 91.44 89 VAL A O 1
ATOM 636 N N . ARG A 1 90 ? -3.268 -1.241 -6.577 1.00 91.31 90 ARG A N 1
ATOM 6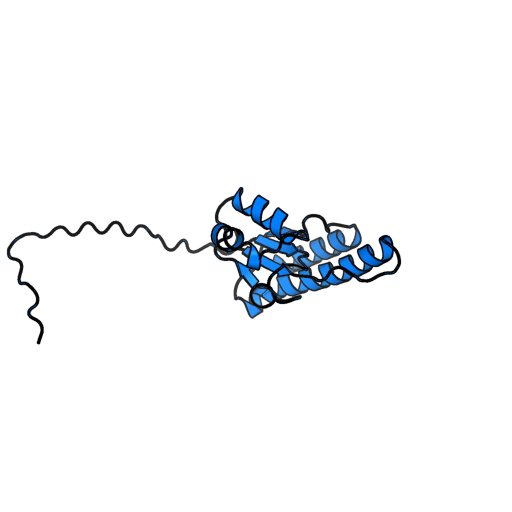37 C CA . ARG A 1 90 ? -2.600 -2.154 -7.500 1.00 91.31 90 ARG A CA 1
ATOM 638 C C . ARG A 1 90 ? -2.138 -1.383 -8.733 1.00 91.31 90 ARG A C 1
ATOM 640 O O . ARG A 1 90 ? -2.951 -0.718 -9.372 1.00 91.31 90 ARG A O 1
ATOM 647 N N . VAL A 1 91 ? -0.869 -1.533 -9.092 1.00 88.88 91 VAL A N 1
ATOM 648 C CA . VAL A 1 91 ? -0.277 -0.970 -10.314 1.00 88.88 91 VAL A CA 1
ATOM 649 C C . VAL A 1 91 ? 0.219 -2.076 -11.242 1.00 88.88 91 VAL A C 1
ATOM 651 O O . VAL A 1 91 ? 0.485 -3.204 -10.809 1.00 88.88 91 VAL A O 1
ATOM 654 N N . GLU A 1 92 ? 0.301 -1.761 -12.532 1.00 88.25 92 GLU A N 1
ATOM 655 C CA . GLU A 1 92 ? 0.806 -2.679 -13.552 1.00 88.25 92 GLU A CA 1
ATOM 656 C C . GLU A 1 92 ? 2.337 -2.718 -13.524 1.00 88.25 92 GLU A C 1
ATOM 658 O O . GLU A 1 92 ? 2.990 -1.720 -13.208 1.00 88.25 92 GLU A O 1
ATOM 663 N N . ILE A 1 93 ? 2.901 -3.876 -13.862 1.00 84.62 93 ILE A N 1
ATOM 664 C CA . ILE A 1 93 ? 4.335 -3.996 -14.132 1.00 84.62 93 ILE A CA 1
ATOM 665 C C . ILE A 1 93 ? 4.588 -3.368 -15.504 1.00 84.62 93 ILE A C 1
ATOM 667 O O . ILE A 1 93 ? 3.872 -3.673 -16.453 1.00 84.62 93 ILE A O 1
ATOM 671 N N . GLY A 1 94 ? 5.580 -2.487 -15.595 1.00 79.62 94 GLY A N 1
ATOM 672 C CA . GLY A 1 94 ? 5.956 -1.835 -16.844 1.00 79.62 94 GLY A CA 1
ATOM 673 C C . GLY A 1 94 ? 6.304 -2.834 -17.951 1.00 79.62 94 GLY A C 1
ATOM 674 O O . GLY A 1 94 ? 6.780 -3.938 -17.686 1.00 79.62 94 GLY A O 1
ATOM 675 N N . ALA A 1 95 ? 6.066 -2.444 -19.200 1.00 75.75 95 ALA A N 1
ATOM 676 C CA . ALA A 1 95 ? 6.477 -3.206 -20.374 1.00 75.75 95 ALA A CA 1
ATOM 677 C C . ALA A 1 95 ? 7.736 -2.573 -20.984 1.00 75.75 95 ALA A C 1
ATOM 679 O O . ALA A 1 95 ? 7.804 -1.351 -21.105 1.00 75.75 95 ALA A O 1
ATOM 680 N N . GLY A 1 96 ? 8.704 -3.396 -21.385 1.00 74.19 96 GLY A N 1
ATOM 681 C CA . GLY A 1 96 ? 9.971 -2.959 -21.972 1.00 74.19 96 GLY A CA 1
ATOM 682 C C . GLY A 1 96 ? 10.742 -4.128 -22.584 1.00 74.19 96 GLY A C 1
ATOM 683 O O . GLY A 1 96 ? 10.403 -5.289 -22.339 1.00 74.19 96 GLY A O 1
ATOM 684 N N . GLU A 1 97 ? 11.738 -3.815 -23.411 1.00 73.69 97 GLU A N 1
ATOM 685 C CA . GLU A 1 97 ? 12.609 -4.813 -24.052 1.00 73.69 97 GLU A CA 1
ATOM 686 C C . GLU A 1 97 ? 13.727 -5.268 -23.101 1.00 73.69 97 GLU A C 1
ATOM 688 O O . GLU A 1 97 ? 14.032 -6.461 -23.045 1.00 73.69 97 GLU A O 1
ATOM 693 N N . ASP A 1 98 ? 14.253 -4.343 -22.291 1.00 86.88 98 ASP A N 1
ATOM 694 C CA . ASP A 1 98 ? 15.282 -4.595 -21.286 1.00 86.88 98 ASP A CA 1
ATOM 695 C C . ASP A 1 98 ? 14.749 -4.464 -19.846 1.00 86.88 98 ASP A C 1
ATOM 697 O O . ASP A 1 98 ? 13.704 -3.867 -19.570 1.00 86.88 98 ASP A O 1
ATOM 701 N N . ALA A 1 99 ? 15.482 -5.047 -18.892 1.00 80.31 99 ALA A N 1
ATOM 702 C CA . ALA A 1 99 ? 15.098 -5.048 -17.479 1.00 80.31 99 ALA A CA 1
ATOM 703 C C . ALA A 1 99 ? 15.048 -3.635 -16.867 1.00 80.31 99 ALA A C 1
ATOM 705 O O . ALA A 1 99 ? 14.217 -3.388 -15.991 1.00 80.31 99 ALA A O 1
ATOM 706 N N . ASP A 1 100 ? 15.905 -2.724 -17.336 1.00 83.06 100 ASP A N 1
ATOM 707 C CA . ASP A 1 100 ? 15.918 -1.322 -16.911 1.00 83.06 100 ASP A CA 1
ATOM 708 C C . ASP A 1 100 ? 14.673 -0.571 -17.418 1.00 83.06 100 ASP A C 1
ATOM 710 O O . ASP A 1 100 ? 13.988 0.059 -16.617 1.00 83.06 100 ASP A O 1
ATOM 714 N N . ASP A 1 101 ? 14.275 -0.746 -18.686 1.00 81.25 101 ASP A N 1
ATOM 715 C CA . ASP A 1 101 ? 13.056 -0.122 -19.234 1.00 81.25 101 ASP A CA 1
ATOM 716 C C . ASP A 1 101 ? 11.785 -0.593 -18.514 1.00 81.25 101 ASP A C 1
ATOM 718 O O . ASP A 1 101 ? 10.874 0.192 -18.238 1.00 81.25 101 ASP A O 1
ATOM 722 N N . ILE A 1 102 ? 11.720 -1.885 -18.171 1.00 82.56 102 ILE A N 1
ATOM 723 C CA . ILE A 1 102 ? 10.624 -2.448 -17.371 1.00 82.56 102 ILE A CA 1
ATOM 724 C C . ILE A 1 102 ? 10.583 -1.795 -15.983 1.00 82.56 102 ILE A C 1
ATOM 726 O O . ILE A 1 102 ? 9.495 -1.495 -15.477 1.00 82.56 102 ILE A O 1
ATOM 730 N N . ALA A 1 103 ? 11.741 -1.578 -15.355 1.00 82.44 103 ALA A N 1
ATOM 731 C CA . ALA A 1 103 ? 11.834 -0.948 -14.043 1.00 82.44 103 ALA A CA 1
ATOM 732 C C . ALA A 1 103 ? 11.416 0.529 -14.098 1.00 82.44 103 ALA A C 1
ATOM 734 O O . ALA A 1 103 ? 10.560 0.938 -13.313 1.00 82.44 103 ALA A O 1
ATOM 735 N N . ASP A 1 104 ? 11.913 1.293 -15.071 1.00 85.50 104 ASP A N 1
ATOM 736 C CA . ASP A 1 104 ? 11.552 2.699 -15.271 1.00 85.50 104 ASP A CA 1
ATOM 737 C C . ASP A 1 104 ? 10.051 2.867 -15.568 1.00 85.50 104 ASP A C 1
ATOM 739 O O . ASP A 1 104 ? 9.370 3.707 -14.972 1.00 85.50 104 ASP A O 1
ATOM 743 N N . ALA A 1 105 ? 9.484 2.022 -16.434 1.00 85.56 105 ALA A N 1
ATOM 744 C CA . ALA A 1 105 ? 8.049 2.032 -16.713 1.00 85.56 105 ALA A CA 1
ATOM 745 C C . ALA A 1 105 ? 7.216 1.633 -15.478 1.00 85.56 105 ALA A C 1
ATOM 747 O O . ALA A 1 105 ? 6.142 2.193 -15.234 1.00 85.56 105 ALA A O 1
ATOM 748 N N . THR A 1 106 ? 7.715 0.703 -14.658 1.00 86.38 106 THR A N 1
ATOM 749 C CA . THR A 1 106 ? 7.075 0.344 -13.385 1.00 86.38 106 THR A CA 1
ATOM 750 C C . THR A 1 106 ? 7.109 1.516 -12.405 1.00 86.38 106 THR A C 1
ATOM 752 O O . THR A 1 106 ? 6.098 1.793 -11.760 1.00 86.38 106 THR A O 1
ATOM 755 N N . ASP A 1 107 ? 8.216 2.252 -12.328 1.00 88.25 107 ASP A N 1
ATOM 756 C CA . ASP A 1 107 ? 8.356 3.420 -11.457 1.00 88.25 107 ASP A CA 1
ATOM 757 C C . ASP A 1 107 ? 7.344 4.516 -11.806 1.00 88.25 107 ASP A C 1
ATOM 759 O O . ASP A 1 107 ? 6.705 5.077 -10.910 1.00 88.25 107 ASP A O 1
ATOM 763 N N . VAL A 1 108 ? 7.112 4.771 -13.097 1.00 88.62 108 VAL A N 1
ATOM 764 C CA . VAL A 1 108 ? 6.067 5.703 -13.558 1.00 88.62 108 VAL A CA 1
ATOM 765 C C . VAL A 1 108 ? 4.683 5.268 -13.064 1.00 88.62 108 VAL A C 1
ATOM 767 O O . VAL A 1 108 ? 3.930 6.084 -12.519 1.00 88.62 108 VAL A O 1
ATOM 770 N N . ASN A 1 109 ? 4.359 3.979 -13.182 1.00 88.88 109 ASN A N 1
ATOM 771 C CA . ASN A 1 109 ? 3.087 3.430 -12.710 1.00 88.88 109 ASN A CA 1
ATOM 772 C C . ASN A 1 109 ? 2.949 3.517 -11.182 1.00 88.88 109 ASN A C 1
ATOM 774 O O . ASN A 1 109 ? 1.880 3.852 -10.669 1.00 88.88 109 ASN A O 1
ATOM 778 N N . VAL A 1 110 ? 4.028 3.269 -10.436 1.00 88.38 110 VAL A N 1
ATOM 779 C CA . VAL A 1 110 ? 4.042 3.390 -8.971 1.00 88.38 110 VAL A CA 1
ATOM 780 C C . VAL A 1 110 ? 3.819 4.839 -8.540 1.00 88.38 110 VAL A C 1
ATOM 782 O O . VAL A 1 110 ? 3.045 5.087 -7.612 1.00 88.38 110 VAL A O 1
ATOM 785 N N . ILE A 1 111 ? 4.432 5.806 -9.228 1.00 89.19 111 ILE A N 1
ATOM 786 C CA . ILE A 1 111 ? 4.228 7.237 -8.967 1.00 89.19 111 ILE A CA 1
ATOM 787 C C . ILE A 1 111 ? 2.761 7.624 -9.201 1.00 89.19 111 ILE A C 1
ATOM 789 O O . ILE A 1 111 ? 2.168 8.283 -8.344 1.00 89.19 111 ILE A O 1
ATOM 793 N N . ALA A 1 112 ? 2.141 7.152 -10.285 1.00 89.75 112 ALA A N 1
ATOM 794 C CA . ALA A 1 112 ? 0.707 7.343 -10.514 1.00 89.75 112 ALA A CA 1
ATOM 795 C C . ALA A 1 112 ? -0.147 6.691 -9.404 1.00 89.75 112 ALA A C 1
ATOM 797 O O . ALA A 1 112 ? -1.110 7.284 -8.910 1.00 89.75 112 ALA A O 1
ATOM 798 N N . GLY A 1 113 ? 0.247 5.506 -8.927 1.00 88.06 113 GLY A N 1
ATOM 799 C CA . GLY A 1 113 ? -0.395 4.831 -7.797 1.00 88.06 113 GLY A CA 1
ATOM 800 C C . GLY A 1 113 ? -0.303 5.607 -6.474 1.00 88.06 113 GLY A C 1
ATOM 801 O O . GLY A 1 113 ? -1.251 5.610 -5.684 1.00 88.06 113 GLY A O 1
ATOM 802 N N . LEU A 1 114 ? 0.797 6.329 -6.232 1.00 89.25 114 LEU A N 1
ATOM 803 C CA . LEU A 1 114 ? 0.938 7.218 -5.072 1.00 89.25 114 LEU A CA 1
ATOM 804 C C . LEU A 1 114 ? -0.037 8.404 -5.135 1.00 89.25 114 LEU A C 1
ATOM 806 O O . LEU A 1 114 ? -0.583 8.815 -4.105 1.00 89.25 114 LEU A O 1
ATOM 810 N N . GLU A 1 115 ? -0.307 8.933 -6.327 1.00 89.06 115 GLU A N 1
ATOM 811 C CA . GLU A 1 115 ? -1.336 9.960 -6.511 1.00 89.06 115 GLU A CA 1
ATOM 812 C C . GLU A 1 115 ? -2.745 9.400 -6.284 1.00 89.06 115 GLU A C 1
ATOM 814 O O . GLU A 1 115 ? -3.565 10.047 -5.624 1.00 89.06 115 GLU A O 1
ATOM 819 N N . ALA A 1 116 ? -3.009 8.166 -6.718 1.00 88.69 116 ALA A N 1
ATOM 820 C CA . ALA A 1 116 ? -4.261 7.472 -6.423 1.00 88.69 116 ALA A CA 1
ATOM 821 C C . ALA A 1 116 ? -4.467 7.267 -4.907 1.00 88.69 116 ALA A C 1
ATOM 823 O O . ALA A 1 116 ? -5.569 7.489 -4.396 1.00 88.69 116 ALA A O 1
ATOM 824 N N . LEU A 1 117 ? -3.407 6.953 -4.148 1.00 87.44 117 LEU A N 1
ATOM 825 C CA . LEU A 1 117 ? -3.469 6.895 -2.678 1.00 87.44 117 LEU A CA 1
ATOM 826 C C . LEU A 1 117 ? -3.810 8.251 -2.047 1.00 87.44 117 LEU A C 1
ATOM 828 O O . LEU A 1 117 ? -4.517 8.302 -1.039 1.00 87.44 117 LEU A O 1
ATOM 832 N N . ARG A 1 118 ? -3.367 9.366 -2.638 1.00 87.56 118 ARG A N 1
ATOM 833 C CA . ARG A 1 118 ? -3.771 10.708 -2.189 1.00 87.56 118 ARG A CA 1
ATOM 834 C C . ARG A 1 118 ? -5.267 10.947 -2.409 1.00 87.56 118 ARG A C 1
ATOM 836 O O . ARG A 1 118 ? -5.918 11.581 -1.574 1.00 87.56 118 ARG A O 1
ATOM 843 N N . LEU A 1 119 ? -5.811 10.445 -3.517 1.00 87.00 119 LEU A N 1
ATOM 844 C CA . LEU A 1 119 ? -7.232 10.547 -3.856 1.00 87.00 119 LEU A CA 1
ATOM 845 C C . LEU A 1 119 ? -8.125 9.625 -3.014 1.00 87.00 119 LEU A C 1
ATOM 847 O O . LEU A 1 119 ? -9.323 9.888 -2.929 1.00 87.00 119 LEU A O 1
ATOM 851 N N . ALA A 1 120 ? -7.563 8.636 -2.308 1.00 86.38 120 ALA A N 1
ATOM 852 C CA . ALA A 1 120 ? -8.309 7.735 -1.423 1.00 86.38 120 ALA A CA 1
ATOM 853 C C . ALA A 1 120 ? -9.181 8.472 -0.387 1.00 86.38 120 ALA A C 1
ATOM 855 O O . ALA A 1 120 ? -10.274 8.016 -0.052 1.00 86.38 120 ALA A O 1
ATOM 856 N N . ARG A 1 121 ? -8.760 9.663 0.069 1.00 85.56 121 ARG A N 1
ATOM 857 C CA . ARG A 1 121 ? -9.579 10.498 0.966 1.00 85.56 121 ARG A CA 1
ATOM 858 C C . ARG A 1 121 ? -10.895 10.931 0.316 1.00 85.56 121 ARG A C 1
ATOM 860 O O . ARG A 1 121 ? -11.896 11.046 1.014 1.00 85.56 121 ARG A O 1
ATOM 867 N N . GLN A 1 122 ? -10.881 11.213 -0.984 1.00 86.62 122 GLN A N 1
ATOM 868 C CA . GLN A 1 122 ? -12.055 11.668 -1.729 1.00 86.62 122 GLN A CA 1
ATOM 869 C C . GLN A 1 122 ? -12.941 10.496 -2.153 1.00 86.62 122 GLN A C 1
ATOM 871 O O . GLN A 1 122 ? -14.158 10.614 -2.095 1.00 86.62 122 GLN A O 1
ATOM 876 N N . THR A 1 123 ? -12.343 9.372 -2.552 1.00 86.19 123 THR A N 1
ATOM 877 C CA . THR A 1 123 ? -13.082 8.215 -3.078 1.00 86.19 123 THR A CA 1
ATOM 878 C C . THR A 1 123 ? -13.613 7.294 -1.982 1.00 86.19 123 THR A C 1
ATOM 880 O O . THR A 1 123 ? -14.759 6.864 -2.046 1.00 86.19 123 THR A O 1
ATOM 883 N N . LEU A 1 124 ? -12.800 7.005 -0.963 1.00 83.62 124 LEU A N 1
ATOM 884 C CA . LEU A 1 124 ? -13.108 6.037 0.098 1.00 83.62 124 LEU A CA 1
ATOM 885 C C . LEU A 1 124 ? -13.431 6.698 1.445 1.00 83.62 124 LEU A C 1
ATOM 887 O O . LEU A 1 124 ? -13.814 6.014 2.390 1.00 83.62 124 LEU A O 1
ATOM 891 N N . GLY A 1 125 ? -13.231 8.013 1.576 1.00 83.44 125 GLY A N 1
ATOM 892 C CA . GLY A 1 125 ? -13.407 8.735 2.842 1.00 83.44 125 GLY A CA 1
ATOM 893 C C . GLY A 1 125 ? -12.308 8.467 3.878 1.00 83.44 125 GLY A C 1
ATOM 894 O O . GLY A 1 125 ? -12.399 8.947 5.008 1.00 83.44 125 GLY A O 1
ATOM 895 N N . VAL A 1 126 ? -11.254 7.731 3.508 1.00 84.56 126 VAL A N 1
ATOM 896 C CA . VAL A 1 126 ? -10.154 7.344 4.400 1.00 84.56 126 VAL A CA 1
ATOM 897 C C . VAL A 1 126 ? -8.852 7.994 3.942 1.00 84.56 126 VAL A C 1
ATOM 899 O O . VAL A 1 126 ? -8.503 7.958 2.765 1.00 84.56 126 VAL A O 1
ATOM 902 N N . ARG A 1 127 ? -8.113 8.594 4.881 1.00 87.06 127 ARG A N 1
ATOM 903 C CA . ARG A 1 127 ? -6.811 9.226 4.628 1.00 87.06 127 ARG A CA 1
ATOM 904 C C . ARG A 1 127 ? -5.687 8.319 5.148 1.00 87.06 127 ARG A C 1
ATOM 906 O O . ARG A 1 127 ? -5.470 8.311 6.359 1.00 87.06 127 ARG A O 1
ATOM 913 N N . PRO A 1 128 ? -4.963 7.585 4.286 1.00 87.38 128 PRO A N 1
ATOM 914 C CA . PRO A 1 128 ? -3.800 6.818 4.72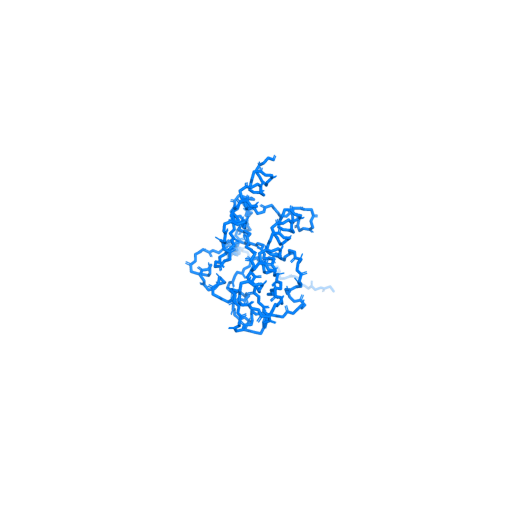5 1.00 87.38 128 PRO A CA 1
ATOM 915 C C . PRO A 1 128 ? -2.678 7.770 5.162 1.00 87.38 128 PRO A C 1
ATOM 917 O O . PRO A 1 128 ? -2.297 8.662 4.411 1.00 87.38 128 PRO A O 1
ATOM 920 N N . THR A 1 129 ? -2.160 7.617 6.381 1.00 86.12 129 THR A N 1
ATOM 921 C CA . THR A 1 129 ? -1.098 8.478 6.949 1.00 86.12 129 THR A CA 1
ATOM 922 C C . THR A 1 129 ? 0.282 7.824 6.908 1.00 86.12 129 THR A C 1
ATOM 924 O O . THR A 1 129 ? 1.297 8.518 7.002 1.00 86.12 129 THR A O 1
ATOM 927 N N . ILE A 1 130 ? 0.318 6.498 6.764 1.00 88.81 130 ILE A N 1
ATOM 928 C CA . ILE A 1 130 ? 1.525 5.680 6.643 1.00 88.81 130 ILE A CA 1
ATOM 929 C C . ILE A 1 130 ? 1.569 5.183 5.201 1.00 88.81 130 ILE A C 1
ATOM 931 O O . ILE A 1 130 ? 0.691 4.424 4.809 1.00 88.81 130 ILE A O 1
ATOM 935 N N . LEU A 1 131 ? 2.550 5.621 4.412 1.00 90.19 131 LEU A N 1
ATOM 936 C CA . LEU A 1 131 ? 2.671 5.245 3.000 1.00 90.19 131 LEU A CA 1
ATOM 937 C C . LEU A 1 131 ? 3.918 4.393 2.779 1.00 90.19 131 LEU A C 1
ATOM 939 O O . LEU A 1 131 ? 4.979 4.722 3.311 1.00 90.19 131 LEU A O 1
ATOM 943 N N . ALA A 1 132 ? 3.796 3.336 1.978 1.00 89.25 132 ALA A N 1
ATOM 944 C CA . ALA A 1 132 ? 4.929 2.505 1.586 1.00 89.25 132 ALA A CA 1
ATOM 945 C C . ALA A 1 132 ? 4.787 1.955 0.156 1.00 89.25 132 ALA A C 1
ATOM 947 O O . ALA A 1 132 ? 3.687 1.682 -0.322 1.00 89.25 132 ALA A O 1
ATOM 948 N N . THR A 1 133 ? 5.926 1.756 -0.503 1.00 90.38 133 THR A N 1
ATOM 949 C CA . THR A 1 133 ? 6.064 1.137 -1.835 1.00 90.38 133 THR A CA 1
ATOM 950 C C . THR A 1 133 ? 7.014 -0.063 -1.725 1.00 90.38 133 THR A C 1
ATOM 952 O O . THR A 1 133 ? 8.165 0.016 -2.150 1.00 90.38 133 THR A O 1
ATOM 955 N N . PRO A 1 134 ? 6.597 -1.143 -1.043 1.00 85.38 134 PRO A N 1
ATOM 956 C CA . PRO A 1 134 ? 7.485 -2.235 -0.649 1.00 85.38 134 PRO A CA 1
ATOM 957 C C . PRO A 1 134 ? 8.096 -2.959 -1.856 1.00 85.38 134 PRO A C 1
ATOM 959 O O . PRO A 1 134 ? 7.378 -3.582 -2.639 1.00 85.38 134 PRO A O 1
ATOM 962 N N . GLY A 1 135 ? 9.427 -2.910 -1.968 1.00 81.94 135 GLY A N 1
ATOM 963 C CA . GLY A 1 135 ? 10.177 -3.577 -3.037 1.00 81.94 135 GLY A CA 1
ATOM 964 C C . GLY A 1 135 ? 10.167 -2.828 -4.372 1.00 81.94 135 GLY A C 1
ATOM 965 O O . GLY A 1 135 ? 10.637 -3.377 -5.361 1.00 81.94 135 GLY A O 1
ATOM 966 N N . LEU A 1 136 ? 9.630 -1.603 -4.392 1.00 83.75 136 LEU A N 1
ATOM 967 C CA . LEU A 1 136 ? 9.522 -0.712 -5.556 1.00 83.75 136 LEU A CA 1
ATOM 968 C C . LEU A 1 136 ? 10.015 0.708 -5.204 1.00 83.75 136 LEU A C 1
ATOM 970 O O . LEU A 1 136 ? 9.590 1.698 -5.785 1.00 83.75 136 LEU A O 1
ATOM 974 N N . ASP A 1 137 ? 10.862 0.833 -4.181 1.00 82.19 137 ASP A N 1
ATOM 975 C CA . ASP A 1 137 ? 11.367 2.096 -3.636 1.00 82.19 137 ASP A CA 1
ATOM 976 C C . ASP A 1 137 ? 12.683 2.560 -4.287 1.00 82.19 137 ASP A C 1
ATOM 978 O O . ASP A 1 137 ? 13.678 2.844 -3.614 1.00 82.19 137 ASP A O 1
ATOM 982 N N . THR A 1 138 ? 12.678 2.680 -5.616 1.00 88.62 138 THR A N 1
ATOM 983 C CA . THR A 1 138 ? 13.789 3.255 -6.388 1.00 88.62 138 THR A CA 1
ATOM 984 C C . THR A 1 138 ? 13.992 4.748 -6.071 1.00 88.62 138 THR A C 1
ATOM 986 O O . THR A 1 138 ? 13.165 5.404 -5.425 1.00 88.62 138 THR A O 1
ATOM 989 N N . ILE A 1 139 ? 15.117 5.325 -6.513 1.00 87.62 139 ILE A N 1
ATOM 990 C CA . ILE A 1 139 ? 15.440 6.751 -6.309 1.00 87.62 139 ILE A CA 1
ATOM 991 C C . ILE A 1 139 ? 14.305 7.693 -6.773 1.00 87.62 139 ILE A C 1
ATOM 993 O O . ILE A 1 139 ? 13.905 8.545 -5.965 1.00 87.62 139 ILE A O 1
ATOM 997 N N . PRO A 1 140 ? 13.755 7.575 -8.002 1.00 88.12 140 PRO A N 1
ATOM 998 C CA . PRO A 1 140 ? 12.662 8.443 -8.444 1.00 88.12 140 PRO A CA 1
ATOM 999 C C . PRO A 1 140 ? 11.379 8.239 -7.624 1.00 88.12 140 PRO A C 1
ATOM 1001 O O . PRO A 1 140 ? 10.757 9.222 -7.204 1.00 88.12 140 PRO A O 1
ATOM 1004 N N . VAL A 1 141 ? 11.017 6.993 -7.297 1.00 88.44 141 VAL A N 1
ATOM 1005 C CA . VAL A 1 141 ? 9.821 6.691 -6.492 1.00 88.44 141 VAL A CA 1
ATOM 1006 C C . VAL A 1 141 ? 9.947 7.254 -5.076 1.00 88.44 141 VA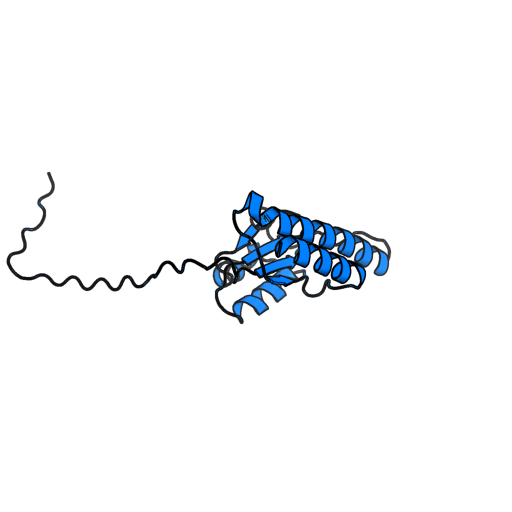L A C 1
ATOM 1008 O O . VAL A 1 141 ? 9.000 7.841 -4.549 1.00 88.44 141 VAL A O 1
ATOM 1011 N N . ARG A 1 142 ? 11.129 7.162 -4.457 1.00 89.50 142 ARG A N 1
ATOM 1012 C CA . ARG A 1 142 ? 11.388 7.717 -3.119 1.00 89.50 142 ARG A CA 1
ATOM 1013 C C . ARG A 1 142 ? 11.201 9.237 -3.082 1.00 89.50 142 ARG A C 1
ATOM 1015 O O . ARG A 1 142 ? 10.648 9.758 -2.109 1.00 89.50 142 ARG A O 1
ATOM 1022 N N . ALA A 1 143 ? 11.636 9.949 -4.121 1.00 90.94 143 ALA A N 1
ATOM 1023 C CA . ALA A 1 143 ? 11.431 11.393 -4.223 1.00 90.94 143 ALA A CA 1
ATOM 1024 C C . ALA A 1 143 ? 9.934 11.742 -4.320 1.00 90.94 143 ALA A C 1
ATOM 1026 O O . ALA A 1 143 ? 9.445 12.600 -3.578 1.00 90.94 143 ALA A O 1
ATOM 1027 N N . ALA A 1 144 ? 9.185 11.025 -5.164 1.00 88.56 144 ALA A N 1
ATOM 1028 C CA . ALA A 1 144 ? 7.737 11.193 -5.290 1.00 88.56 144 ALA A CA 1
ATOM 1029 C C . ALA A 1 144 ? 6.988 10.852 -3.988 1.00 88.56 144 ALA A C 1
ATOM 1031 O O . ALA A 1 144 ? 6.065 11.569 -3.590 1.00 88.56 144 ALA A O 1
ATOM 1032 N N . LEU A 1 145 ? 7.414 9.805 -3.276 1.00 89.19 145 LEU A N 1
ATOM 1033 C CA . LEU A 1 145 ? 6.853 9.407 -1.985 1.00 89.19 145 LEU A CA 1
ATOM 1034 C C . LEU A 1 145 ? 6.994 10.521 -0.940 1.00 89.19 145 LEU A C 1
ATOM 1036 O O . LEU A 1 145 ? 6.031 10.820 -0.233 1.00 89.19 145 LEU A O 1
ATOM 1040 N N . ALA A 1 146 ? 8.156 11.176 -0.862 1.00 89.06 146 ALA A N 1
ATOM 1041 C CA . ALA A 1 146 ? 8.385 12.280 0.070 1.00 89.06 146 ALA A CA 1
ATOM 1042 C C . ALA A 1 146 ? 7.441 13.467 -0.195 1.00 89.06 146 ALA A C 1
ATOM 1044 O O . ALA A 1 146 ? 6.839 14.007 0.739 1.00 89.06 146 ALA A O 1
ATOM 1045 N N . VAL A 1 147 ? 7.255 13.832 -1.467 1.00 89.88 147 VAL A N 1
ATOM 1046 C CA . VAL A 1 147 ? 6.328 14.898 -1.879 1.00 89.88 147 VAL A CA 1
ATOM 1047 C C . VAL A 1 147 ? 4.881 14.524 -1.550 1.00 89.88 147 VAL A C 1
ATOM 1049 O O . VAL A 1 147 ? 4.130 15.334 -0.999 1.00 89.88 147 VAL A O 1
ATOM 1052 N N . THR A 1 148 ? 4.480 13.289 -1.848 1.00 88.00 148 THR A N 1
ATOM 1053 C CA . THR A 1 148 ? 3.125 12.803 -1.566 1.00 88.00 148 THR A CA 1
ATOM 1054 C C . THR A 1 148 ? 2.849 12.764 -0.065 1.00 88.00 148 THR A C 1
ATOM 1056 O O . THR A 1 148 ? 1.798 13.231 0.370 1.00 88.00 148 THR A O 1
ATOM 1059 N N . LEU A 1 149 ? 3.809 12.326 0.754 1.00 86.62 149 LEU A N 1
ATOM 1060 C CA . LEU A 1 149 ? 3.692 12.334 2.215 1.00 86.62 149 LEU A CA 1
ATOM 1061 C C . LEU A 1 149 ? 3.485 13.741 2.790 1.00 86.62 149 LEU A C 1
ATOM 1063 O O . LEU A 1 149 ? 2.678 13.904 3.704 1.00 86.62 149 LEU A O 1
ATOM 1067 N N . GLN A 1 150 ? 4.164 14.763 2.263 1.00 86.62 150 GLN A N 1
ATOM 1068 C CA . GLN A 1 150 ? 3.938 16.151 2.688 1.00 86.62 150 GLN A CA 1
ATOM 1069 C C . GLN A 1 150 ? 2.508 16.606 2.364 1.00 86.62 150 GLN A C 1
ATOM 1071 O O . GLN A 1 150 ? 1.810 17.125 3.236 1.00 86.62 150 GLN A O 1
ATOM 1076 N N . LYS A 1 151 ? 2.031 16.327 1.144 1.00 84.94 151 LYS A N 1
ATOM 1077 C CA . LYS A 1 151 ? 0.659 16.648 0.705 1.00 84.94 151 LYS A CA 1
ATOM 1078 C C . LYS A 1 151 ? -0.416 15.887 1.484 1.00 84.94 151 LYS A C 1
ATOM 1080 O O . LYS A 1 151 ? -1.533 16.372 1.615 1.00 84.94 151 LYS A O 1
ATOM 1085 N N . VAL A 1 152 ? -0.103 14.681 1.955 1.00 80.38 152 VAL A N 1
ATOM 1086 C CA . VAL A 1 152 ? -1.003 13.832 2.747 1.00 80.38 152 VAL A CA 1
ATOM 1087 C C . VAL A 1 152 ? -0.898 14.134 4.240 1.00 80.38 152 VAL A C 1
ATOM 1089 O O . VAL A 1 152 ? -1.725 13.636 4.994 1.00 80.38 152 VAL A O 1
ATOM 1092 N N . LYS A 1 153 ? 0.012 14.999 4.702 1.00 71.75 153 LYS A N 1
ATOM 1093 C CA . LYS A 1 153 ? 0.057 15.494 6.094 1.00 71.75 153 LYS A CA 1
ATOM 1094 C C . LYS A 1 153 ? -0.518 16.904 6.270 1.00 71.75 153 LYS A C 1
ATOM 1096 O O . LYS A 1 153 ? -1.098 17.152 7.323 1.00 71.75 153 LYS A O 1
ATOM 1101 N N . GLY A 1 154 ? -0.401 17.772 5.261 1.00 60.00 154 GLY A N 1
ATOM 1102 C CA . GLY A 1 154 ? -1.089 19.077 5.210 1.00 60.00 154 GLY A CA 1
ATOM 1103 C C . GLY A 1 154 ? -2.601 18.935 5.085 1.00 60.00 154 GLY A C 1
ATOM 1104 O O . GLY A 1 154 ? -3.328 19.691 5.753 1.00 60.00 154 GLY A O 1
#

Secondary structure (DSSP, 8-state):
--------S----------------TTS-EEEEEE-TTS-TTTS-BT-EEEES-HHHHHT-HHHH-SSSSHHHHHHHHHTS----EEEEEEPPPP-SSHHHHHHHHHHHHHHHHHHHHHHHHHTS----EEE-TT---HHHHHHHHHHHHHHH-

pLDDT: mean 79.28, std 11.9, range [40.03, 91.81]

Radius of gyration: 21.0 Å; chains: 1; bounding box: 66×36×62 Å

Sequence (154 aa):
MALEPRRHGLTILRRKSNSAAVGVTSNTIWGVVVTGPGADADLFPLNTPVLVPNVDAVLADPTATGATGTLPTVLKALSQHGRAAGVIVRVEIGAGEDADDIADATDVNVIAGLEALRLARQTLGVRPTILATPGLDTIPVRAALAVTLQKVKG